Protein AF-A0A942JGB6-F1 (afdb_monomer_lite)

Sequence (156 aa):
QHDHITFKPRNARTYELASICNMESAEIVEFLMSIDNPDERIINSINSAVKWFEDSKIFGIKVETVQAEPTEYIYHSTNIDKIVVEDPSAPPIWTRFYELGTHRPLFSNRDGIKVYSLDKVERERRTGYAWYTYSPKLILDKYNDWLSKVNSSRQQ

pLDDT: mean 96.88, std 4.7, range [54.28, 98.81]

Structure (mmCIF, N/CA/C/O backbone):
data_AF-A0A942JGB6-F1
#
_entry.id   AF-A0A942JGB6-F1
#
loop_
_atom_site.group_PDB
_atom_site.id
_atom_site.type_symbol
_atom_site.label_atom_id
_atom_site.label_alt_id
_atom_site.label_comp_id
_atom_site.label_asym_id
_atom_site.label_entity_id
_atom_site.label_seq_id
_atom_site.pdbx_PDB_ins_code
_atom_site.Cartn_x
_atom_site.Cartn_y
_atom_site.Cartn_z
_atom_site.occupancy
_atom_site.B_iso_or_equiv
_atom_site.auth_seq_id
_atom_site.auth_comp_id
_atom_site.auth_asym_id
_atom_site.auth_atom_id
_atom_site.pdbx_PDB_model_num
ATOM 1 N N . GLN A 1 1 ? -7.751 7.843 -4.577 1.00 95.88 1 GLN A N 1
ATOM 2 C CA . GLN A 1 1 ? -8.614 9.047 -4.449 1.00 95.88 1 GLN A CA 1
ATOM 3 C C . GLN A 1 1 ? -10.058 8.694 -4.769 1.00 95.88 1 GLN A C 1
ATOM 5 O O . GLN A 1 1 ? -10.308 7.649 -5.363 1.00 95.88 1 GLN A O 1
ATOM 10 N N . HIS A 1 2 ? -10.993 9.549 -4.356 1.00 98.25 2 HIS A N 1
ATOM 11 C CA . HIS A 1 2 ? -12.426 9.269 -4.393 1.00 98.25 2 HIS A CA 1
ATOM 12 C C . HIS A 1 2 ? -13.189 10.367 -5.134 1.00 98.25 2 HIS A C 1
ATOM 14 O O . HIS A 1 2 ? -12.755 11.516 -5.191 1.00 98.25 2 HIS A O 1
ATOM 20 N N . ASP A 1 3 ? -14.324 9.997 -5.711 1.00 98.12 3 ASP A N 1
ATOM 21 C CA . ASP A 1 3 ? -15.288 10.940 -6.261 1.00 98.12 3 ASP A CA 1
ATOM 22 C C . ASP A 1 3 ? -15.919 11.773 -5.134 1.00 98.12 3 ASP A C 1
ATOM 24 O O . ASP A 1 3 ? -16.379 11.219 -4.141 1.00 98.12 3 ASP A O 1
ATOM 28 N N . HIS A 1 4 ? -15.950 13.098 -5.278 1.00 96.94 4 HIS A N 1
ATOM 29 C CA . HIS A 1 4 ? -16.378 13.999 -4.200 1.00 96.94 4 HIS A CA 1
ATOM 30 C C . HIS A 1 4 ? -17.887 13.965 -3.895 1.00 96.94 4 HIS A C 1
ATOM 32 O O . HIS A 1 4 ? -18.297 14.501 -2.870 1.00 96.94 4 HIS A O 1
ATOM 38 N N . ILE A 1 5 ? -18.704 13.356 -4.764 1.00 97.62 5 ILE A N 1
ATOM 39 C CA . ILE A 1 5 ? -20.163 13.258 -4.593 1.00 97.62 5 ILE A CA 1
ATOM 40 C C . ILE A 1 5 ? -20.550 11.849 -4.147 1.00 97.62 5 ILE A C 1
ATOM 42 O O . ILE A 1 5 ? -21.296 11.665 -3.192 1.00 97.62 5 ILE A O 1
ATOM 46 N N . THR A 1 6 ? -20.060 10.837 -4.861 1.00 98.06 6 THR A N 1
ATOM 47 C CA . THR A 1 6 ? -20.439 9.431 -4.655 1.00 98.06 6 THR A CA 1
ATOM 48 C C . THR A 1 6 ? -19.523 8.692 -3.689 1.00 98.06 6 THR A C 1
ATOM 50 O O . THR A 1 6 ? -19.828 7.560 -3.319 1.00 98.06 6 THR A O 1
ATOM 53 N N . PHE A 1 7 ? -18.377 9.285 -3.338 1.00 97.00 7 PHE A N 1
ATOM 54 C CA . PHE A 1 7 ? -17.322 8.703 -2.502 1.00 97.00 7 PHE A CA 1
ATOM 55 C C . PHE A 1 7 ? -16.720 7.398 -3.036 1.00 97.00 7 PHE A C 1
ATOM 57 O O . PHE A 1 7 ? -15.933 6.752 -2.351 1.00 97.00 7 PHE A O 1
ATOM 64 N N . LYS A 1 8 ? -17.036 7.005 -4.276 1.00 98.00 8 LYS A N 1
ATOM 65 C CA . LYS A 1 8 ? -16.466 5.808 -4.904 1.00 98.00 8 LYS A CA 1
ATOM 66 C C . LYS A 1 8 ? -14.988 6.024 -5.244 1.00 98.00 8 LYS A C 1
ATOM 68 O O . LYS A 1 8 ? -14.627 7.136 -5.643 1.00 98.00 8 LYS A O 1
ATOM 73 N N . PRO A 1 9 ? -14.136 4.986 -5.161 1.00 98.25 9 PRO A N 1
ATOM 74 C CA . PRO A 1 9 ? -12.760 5.059 -5.647 1.00 98.25 9 PRO A CA 1
ATOM 75 C C . PRO A 1 9 ? -12.694 5.455 -7.130 1.00 98.25 9 PRO A C 1
ATOM 77 O O . PRO A 1 9 ? -13.546 5.056 -7.928 1.00 98.25 9 PRO A O 1
ATOM 80 N N . ARG A 1 10 ? -11.681 6.239 -7.515 1.00 98.00 10 ARG A N 1
ATOM 81 C CA . ARG A 1 10 ? -11.465 6.713 -8.895 1.00 98.00 10 ARG A CA 1
ATOM 82 C C . ARG A 1 10 ? -10.017 6.511 -9.342 1.00 98.00 10 ARG A C 1
ATOM 84 O O . ARG A 1 10 ? -9.132 6.359 -8.506 1.00 98.00 10 ARG A O 1
ATOM 91 N N . ASN A 1 11 ? -9.801 6.541 -10.660 1.00 97.31 11 ASN A N 1
ATOM 92 C CA . ASN A 1 11 ? -8.472 6.622 -11.285 1.00 97.31 11 ASN A CA 1
ATOM 93 C C . ASN A 1 11 ? -7.953 8.066 -11.264 1.00 97.31 11 ASN A C 1
ATOM 95 O O . ASN A 1 11 ? -8.761 9.002 -11.308 1.00 97.31 11 ASN A O 1
ATOM 99 N N . ALA A 1 12 ? -6.637 8.245 -11.120 1.00 96.81 12 ALA A N 1
ATOM 100 C CA . ALA A 1 12 ? -5.966 9.549 -11.125 1.00 96.81 12 ALA A CA 1
ATOM 101 C C . ALA A 1 12 ? -5.178 9.681 -12.427 1.00 96.81 12 ALA A C 1
ATOM 103 O O . ALA A 1 12 ? -5.772 9.834 -13.494 1.00 96.81 12 ALA A O 1
ATOM 104 N N . ARG A 1 13 ? -3.847 9.585 -12.360 1.00 96.25 13 ARG A N 1
ATOM 105 C CA . ARG A 1 13 ? -3.011 9.411 -13.550 1.00 96.25 13 ARG A CA 1
ATOM 106 C C . ARG A 1 13 ? -3.262 8.028 -14.152 1.00 96.25 13 ARG A C 1
ATOM 108 O O . ARG A 1 13 ? -3.818 7.150 -13.497 1.00 96.25 13 ARG A O 1
ATOM 115 N N . THR A 1 14 ? -2.833 7.816 -15.394 1.00 96.06 14 THR A N 1
ATOM 116 C CA . THR A 1 14 ? -3.082 6.565 -16.136 1.00 96.06 14 THR A CA 1
ATOM 117 C C . THR A 1 14 ? -2.631 5.311 -15.382 1.00 96.06 14 THR A C 1
ATOM 119 O O . THR A 1 14 ? -3.304 4.293 -15.445 1.00 96.06 14 THR A O 1
ATOM 122 N N . TYR A 1 15 ? -1.551 5.412 -14.606 1.00 94.06 15 TYR A N 1
ATOM 123 C CA . TYR A 1 15 ? -0.980 4.337 -13.789 1.00 94.06 15 TYR A CA 1
ATOM 124 C C . TYR A 1 15 ? -1.457 4.322 -12.322 1.00 94.06 15 TYR A C 1
ATOM 126 O O . TYR A 1 15 ? -0.942 3.554 -11.513 1.00 94.06 15 TYR A O 1
ATOM 134 N N . GLU A 1 16 ? -2.421 5.170 -11.958 1.00 96.62 16 GLU A N 1
ATOM 135 C CA . GLU A 1 16 ? -3.021 5.257 -10.620 1.00 96.62 16 GLU A CA 1
ATOM 136 C C . GLU A 1 16 ? -4.496 4.881 -10.707 1.00 96.62 16 GLU A C 1
ATOM 138 O O . GLU A 1 16 ? -5.390 5.728 -10.787 1.00 96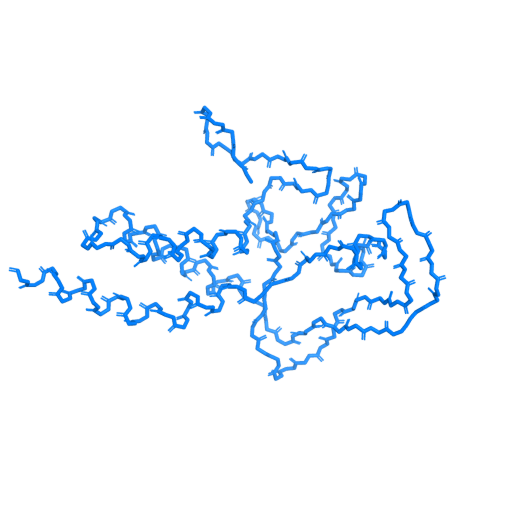.62 16 GLU A O 1
ATOM 143 N N . LEU A 1 17 ? -4.737 3.578 -10.760 1.00 97.50 17 LEU A N 1
ATOM 144 C CA . LEU A 1 17 ? -6.066 3.009 -10.925 1.00 97.50 17 LEU A CA 1
ATOM 145 C C . LEU A 1 17 ? -6.857 3.062 -9.610 1.00 97.50 17 LEU A C 1
ATOM 147 O O . LEU A 1 17 ? -6.286 3.138 -8.528 1.00 97.50 17 LEU A O 1
ATOM 151 N N . ALA A 1 18 ? -8.183 2.996 -9.700 1.00 98.19 18 ALA A N 1
ATOM 152 C CA . ALA A 1 18 ? -9.062 2.877 -8.547 1.00 98.19 18 ALA A CA 1
ATOM 153 C C . ALA A 1 18 ? -8.728 1.594 -7.764 1.00 98.19 18 ALA A C 1
ATOM 155 O O . ALA A 1 18 ? -8.936 0.478 -8.247 1.00 98.19 18 ALA A O 1
ATOM 156 N N . SER A 1 19 ? -8.204 1.769 -6.555 1.00 98.19 19 SER A N 1
ATOM 157 C CA . SER A 1 19 ? -7.630 0.704 -5.732 1.00 98.19 19 SER A CA 1
ATOM 158 C C . SER A 1 19 ? -7.744 1.030 -4.246 1.00 98.19 19 SER A C 1
ATOM 160 O O . SER A 1 19 ? -7.978 2.180 -3.872 1.00 98.19 19 SER A O 1
ATOM 162 N N . ILE A 1 20 ? -7.510 0.031 -3.397 1.00 98.25 20 ILE A N 1
ATOM 163 C CA . ILE A 1 20 ? -7.171 0.264 -1.989 1.00 98.25 20 ILE A CA 1
ATOM 164 C C . ILE A 1 20 ? -5.705 0.706 -1.945 1.00 98.25 20 ILE A C 1
ATOM 166 O O . ILE A 1 20 ? -4.857 0.055 -2.559 1.00 98.25 20 ILE A O 1
ATOM 170 N N . CYS A 1 21 ? -5.404 1.812 -1.263 1.00 97.69 21 CYS A N 1
ATOM 171 C CA . CYS A 1 21 ? -4.073 2.421 -1.283 1.00 97.69 21 CYS A CA 1
ATOM 172 C C . CYS A 1 21 ? -3.426 2.371 0.105 1.00 97.69 21 CYS A C 1
ATOM 174 O O . CYS A 1 21 ? -3.793 3.160 0.973 1.00 97.69 21 CYS A O 1
ATOM 176 N N . ASN A 1 22 ? -2.485 1.457 0.342 1.00 98.06 22 ASN A N 1
ATOM 177 C CA . ASN A 1 22 ? -1.950 1.209 1.688 1.00 98.06 22 ASN A CA 1
ATOM 178 C C . ASN A 1 22 ? -1.145 2.379 2.256 1.00 98.06 22 ASN A C 1
ATOM 180 O O . ASN A 1 22 ? -1.225 2.647 3.451 1.00 98.06 22 ASN A O 1
ATOM 184 N N . MET A 1 23 ? -0.382 3.077 1.413 1.00 97.88 23 MET A N 1
ATOM 185 C CA . MET A 1 23 ? 0.453 4.193 1.858 1.00 97.88 23 MET A CA 1
ATOM 186 C C . MET A 1 23 ? -0.411 5.363 2.340 1.00 97.88 23 MET A C 1
ATOM 188 O O . MET A 1 23 ? -0.277 5.807 3.471 1.00 97.88 23 MET A O 1
ATOM 192 N N . GLU A 1 24 ? -1.361 5.788 1.513 1.00 98.31 24 GLU A N 1
ATOM 193 C CA . GLU A 1 24 ? -2.282 6.886 1.804 1.00 98.31 24 GLU A CA 1
ATOM 194 C C . GLU A 1 24 ? -3.291 6.508 2.900 1.00 98.31 24 GLU A C 1
ATOM 196 O O . GLU A 1 24 ? -3.680 7.348 3.706 1.00 98.31 24 GLU A O 1
ATOM 201 N N . SER A 1 25 ? -3.705 5.235 2.972 1.00 98.56 25 SER A N 1
ATOM 202 C CA . SER A 1 25 ? -4.574 4.766 4.060 1.00 98.56 25 SER A CA 1
ATOM 203 C C . SER A 1 25 ? -3.862 4.833 5.407 1.00 98.56 25 SER A C 1
ATOM 205 O O . SER A 1 25 ? -4.502 5.175 6.394 1.00 98.56 25 SER A O 1
ATOM 207 N N . ALA A 1 26 ? -2.558 4.538 5.466 1.00 98.62 26 ALA A N 1
ATOM 208 C CA . ALA A 1 26 ? -1.797 4.652 6.708 1.00 98.62 26 ALA A CA 1
ATOM 209 C C . ALA A 1 26 ? -1.798 6.100 7.229 1.00 98.62 26 ALA A C 1
ATOM 211 O O . ALA A 1 26 ? -2.075 6.312 8.404 1.00 98.62 26 ALA A O 1
ATOM 212 N N . GLU A 1 27 ? -1.602 7.090 6.353 1.00 98.44 27 GLU A N 1
ATOM 213 C CA . GLU A 1 27 ? -1.665 8.516 6.718 1.00 98.44 27 GLU A CA 1
ATOM 214 C C . GLU A 1 27 ? -3.056 8.927 7.234 1.00 98.44 27 GLU A C 1
ATOM 216 O O . GLU A 1 27 ? -3.171 9.631 8.238 1.00 98.44 27 GLU A O 1
ATOM 221 N N . ILE A 1 28 ? -4.132 8.447 6.597 1.00 98.62 28 ILE A N 1
ATOM 222 C CA . ILE A 1 28 ? -5.507 8.704 7.061 1.00 98.62 28 ILE A CA 1
ATOM 223 C C . ILE A 1 28 ? -5.742 8.076 8.438 1.00 98.62 28 ILE A C 1
ATOM 225 O O . ILE A 1 28 ? -6.330 8.712 9.310 1.00 98.62 28 ILE A O 1
ATOM 229 N N . VAL A 1 29 ? -5.299 6.836 8.650 1.00 98.75 29 VAL A N 1
ATOM 230 C CA . VAL A 1 29 ? -5.474 6.151 9.937 1.00 98.75 29 VAL A CA 1
ATOM 231 C C . VAL A 1 29 ? -4.671 6.842 11.032 1.00 98.75 29 VAL A C 1
ATOM 233 O O . VAL A 1 29 ? -5.194 7.020 12.127 1.00 98.75 29 VAL A O 1
ATOM 236 N N . GLU A 1 30 ? -3.451 7.292 10.740 1.00 98.56 30 GLU A N 1
ATOM 237 C CA . GLU A 1 30 ? -2.651 8.077 11.683 1.00 98.56 30 GLU A CA 1
ATOM 238 C C . GLU A 1 30 ? -3.376 9.356 12.115 1.00 98.56 30 GLU A C 1
ATOM 240 O O . GLU A 1 30 ? -3.447 9.646 13.309 1.00 98.56 30 GLU A O 1
ATOM 245 N N . PHE A 1 31 ? -3.981 10.076 11.166 1.00 98.62 31 PHE A N 1
ATOM 246 C CA . PHE A 1 31 ? -4.817 11.236 11.470 1.00 98.62 31 PHE A CA 1
ATOM 247 C C . PHE A 1 31 ? -6.033 10.869 12.335 1.00 98.62 31 PHE A C 1
ATOM 249 O O . PHE A 1 31 ? -6.327 11.545 13.317 1.00 98.62 31 PHE A O 1
ATOM 256 N N . LEU A 1 32 ? -6.738 9.779 12.022 1.00 98.62 32 LEU A N 1
ATOM 257 C CA . LEU A 1 32 ? -7.875 9.342 12.837 1.00 98.62 32 LEU A CA 1
ATOM 258 C C . LEU A 1 32 ? -7.445 8.953 14.261 1.00 98.62 32 LEU A C 1
ATOM 260 O O . LEU A 1 32 ? -8.166 9.234 15.218 1.00 98.62 32 LEU A O 1
ATOM 264 N N . MET A 1 33 ? -6.266 8.345 14.416 1.00 98.44 33 MET A N 1
ATOM 265 C CA . MET A 1 33 ? -5.701 7.982 15.717 1.00 98.44 33 MET A CA 1
ATOM 266 C C . MET A 1 33 ? -5.299 9.199 16.564 1.00 98.44 33 MET A C 1
ATOM 268 O O . MET A 1 33 ? -5.167 9.053 17.779 1.00 98.44 33 MET A O 1
ATOM 272 N N . SER A 1 34 ? -5.118 10.383 15.965 1.00 97.69 34 SER A N 1
ATOM 273 C CA . SER A 1 34 ? -4.798 11.616 16.699 1.00 97.69 34 SER A CA 1
ATOM 274 C C . SER A 1 34 ? -6.024 12.353 17.245 1.00 97.69 34 SER A C 1
ATOM 276 O O . SER A 1 34 ? -5.866 13.397 17.869 1.00 97.69 34 SER A O 1
ATOM 278 N N . ILE A 1 35 ? -7.239 11.871 16.973 1.00 97.50 35 ILE A N 1
ATOM 279 C CA . ILE A 1 35 ? -8.472 12.480 17.479 1.00 97.50 35 ILE A CA 1
ATOM 280 C C . ILE A 1 35 ? -8.653 12.089 18.948 1.00 97.50 35 ILE A C 1
ATOM 282 O O . ILE A 1 35 ? -8.724 10.903 19.271 1.00 97.50 35 ILE A O 1
ATOM 286 N N . ASP A 1 36 ? -8.770 13.084 19.827 1.00 94.12 36 ASP A N 1
ATOM 287 C CA . ASP A 1 36 ? -9.067 12.864 21.243 1.00 94.12 36 ASP A CA 1
ATOM 288 C C . ASP A 1 36 ? -10.499 12.347 21.432 1.00 94.12 36 ASP A C 1
ATOM 290 O O . ASP A 1 36 ? -11.444 12.857 20.830 1.00 94.12 36 ASP A O 1
ATOM 294 N N . ASN A 1 37 ? -10.663 11.350 22.307 1.00 93.50 37 ASN A N 1
ATOM 295 C CA . ASN A 1 37 ? -11.950 10.722 22.633 1.00 93.50 37 ASN A CA 1
ATOM 296 C C . ASN A 1 37 ? -12.784 10.347 21.386 1.00 93.50 37 ASN A C 1
ATOM 298 O O . ASN A 1 37 ? -13.924 10.801 21.242 1.00 93.50 37 ASN A O 1
ATOM 302 N N . PRO A 1 38 ? -12.240 9.519 20.471 1.00 97.00 38 PRO A N 1
ATOM 303 C CA . PRO A 1 38 ? -12.911 9.199 19.220 1.00 97.00 38 PRO A CA 1
ATOM 304 C C . PRO A 1 38 ? -14.220 8.435 19.463 1.00 97.00 38 PRO A C 1
ATOM 306 O O . PRO A 1 38 ? -14.330 7.568 20.345 1.00 97.00 38 PRO A O 1
ATOM 309 N N . ASP A 1 39 ? -15.223 8.734 18.636 1.00 96.81 39 ASP A N 1
ATOM 310 C CA . ASP A 1 39 ? -16.495 8.019 18.657 1.00 96.81 39 ASP A CA 1
ATOM 311 C C . ASP A 1 39 ? -16.345 6.572 18.143 1.00 96.81 39 ASP A C 1
ATOM 313 O O . ASP A 1 39 ? -1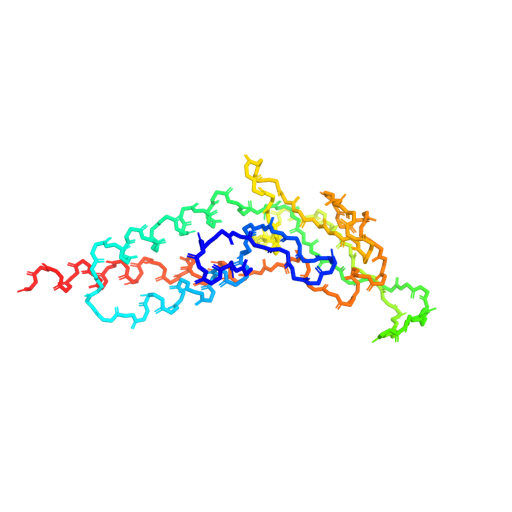5.308 6.160 17.616 1.00 96.81 39 ASP A O 1
ATOM 317 N N . GLU A 1 40 ? -17.391 5.760 18.306 1.00 97.19 40 GLU A N 1
ATOM 318 C CA . GLU A 1 40 ? -17.358 4.354 17.878 1.00 97.19 40 GLU A CA 1
ATOM 319 C C . GLU A 1 40 ? -17.143 4.177 16.372 1.00 97.19 40 GLU A C 1
ATOM 321 O O . GLU A 1 40 ? -16.561 3.180 15.950 1.00 97.19 40 GLU A O 1
ATOM 326 N N . ARG A 1 41 ? -17.565 5.139 15.543 1.00 98.19 41 ARG A N 1
ATOM 327 C CA . ARG A 1 41 ? -17.403 5.055 14.086 1.00 98.19 41 ARG A CA 1
ATOM 328 C C . ARG A 1 41 ? -15.937 5.221 13.704 1.00 98.19 41 ARG A C 1
ATOM 330 O O . ARG A 1 41 ? -15.442 4.469 12.864 1.00 98.19 41 ARG A O 1
ATOM 337 N N . ILE A 1 42 ? -15.239 6.164 14.338 1.00 98.44 42 ILE A N 1
ATOM 338 C CA . ILE A 1 42 ? -13.801 6.381 14.142 1.00 98.44 42 ILE A CA 1
ATOM 339 C C . ILE A 1 42 ? -13.018 5.162 14.634 1.00 98.44 42 ILE A C 1
ATOM 341 O O . ILE A 1 42 ? -12.187 4.640 13.893 1.00 98.44 42 ILE A O 1
ATOM 345 N N . ILE A 1 43 ? -13.336 4.647 15.826 1.00 98.38 43 ILE A N 1
ATOM 346 C CA . ILE A 1 43 ? -12.680 3.446 16.366 1.00 98.38 43 ILE A CA 1
ATOM 347 C C . ILE A 1 43 ? -12.863 2.252 15.428 1.00 98.38 43 ILE A C 1
ATOM 349 O O . ILE A 1 43 ? -11.890 1.595 15.069 1.00 98.38 43 ILE A O 1
ATOM 353 N N . ASN A 1 44 ? -14.091 1.996 14.974 1.00 98.56 44 ASN A N 1
ATOM 354 C CA . ASN A 1 44 ? -14.368 0.893 14.057 1.00 98.56 44 ASN A CA 1
ATOM 355 C C . ASN A 1 44 ? -13.635 1.056 12.718 1.00 98.56 44 ASN A C 1
ATOM 357 O O . ASN A 1 44 ? -13.174 0.063 12.149 1.00 98.56 44 ASN A O 1
ATOM 361 N N . SER A 1 45 ? -13.485 2.292 12.232 1.00 98.62 45 SER A N 1
ATOM 362 C CA . SER A 1 45 ? -12.729 2.593 11.010 1.00 98.62 45 SER A CA 1
ATOM 363 C C . SER A 1 45 ? -11.239 2.278 11.177 1.00 98.62 45 SER A C 1
ATOM 365 O O . SER A 1 45 ? -10.662 1.600 10.328 1.00 98.62 45 SER A O 1
ATOM 367 N N . ILE A 1 46 ? -10.634 2.697 12.295 1.00 98.75 46 ILE A N 1
ATOM 368 C CA . ILE A 1 46 ? -9.228 2.413 12.624 1.00 98.75 46 ILE A CA 1
ATOM 369 C C . ILE A 1 46 ? -9.009 0.905 12.776 1.00 98.75 46 ILE A C 1
ATOM 371 O O . ILE A 1 46 ? -8.123 0.351 12.130 1.00 98.75 46 ILE A O 1
ATOM 375 N N . ASN A 1 47 ? -9.855 0.220 13.549 1.00 98.69 47 ASN A N 1
ATOM 376 C CA . ASN A 1 47 ? -9.746 -1.225 13.773 1.00 98.69 47 ASN A CA 1
ATOM 377 C C . ASN A 1 47 ? -9.857 -2.016 12.460 1.00 98.69 47 ASN A C 1
ATOM 379 O O . ASN A 1 47 ? -9.106 -2.965 12.234 1.00 98.69 47 ASN A O 1
ATOM 383 N N . SER A 1 48 ? -10.767 -1.610 11.569 1.00 98.69 48 SER A N 1
ATOM 384 C CA . SER A 1 48 ? -10.932 -2.244 10.256 1.00 98.69 48 SER A CA 1
ATOM 385 C C . SER A 1 48 ? -9.713 -2.024 9.359 1.00 98.69 48 SER A C 1
ATOM 387 O O . SER A 1 48 ? -9.282 -2.949 8.672 1.00 98.69 48 SER A O 1
ATOM 389 N N . ALA A 1 49 ? -9.125 -0.825 9.386 1.00 98.69 49 ALA A N 1
ATOM 390 C CA . ALA A 1 49 ? -7.917 -0.527 8.625 1.00 98.69 49 ALA A CA 1
ATOM 391 C C . ALA A 1 49 ? -6.690 -1.280 9.163 1.00 98.69 49 ALA A C 1
ATOM 393 O O . ALA A 1 49 ? -5.920 -1.828 8.380 1.00 98.69 49 ALA A O 1
ATOM 394 N N . VAL A 1 50 ? -6.544 -1.385 10.486 1.00 98.81 50 VAL A N 1
ATOM 395 C CA . VAL A 1 50 ? -5.496 -2.193 11.130 1.00 98.81 50 VAL A CA 1
ATOM 396 C C . VAL A 1 50 ? -5.637 -3.660 10.752 1.00 98.81 50 VAL A C 1
ATOM 398 O O . VAL A 1 50 ? -4.660 -4.274 10.328 1.00 98.81 50 VAL A O 1
ATOM 401 N N . LYS A 1 51 ? -6.859 -4.205 10.801 1.00 98.75 51 LYS A N 1
ATOM 402 C CA . LYS A 1 51 ? -7.125 -5.559 10.311 1.00 98.75 51 LYS A CA 1
ATOM 403 C C . LYS A 1 51 ? -6.713 -5.717 8.845 1.00 98.75 51 LYS A C 1
ATOM 405 O O . LYS A 1 51 ? -6.059 -6.695 8.503 1.00 98.75 51 LYS A O 1
ATOM 410 N N . TRP A 1 52 ? -7.057 -4.759 7.988 1.00 98.69 52 TRP A N 1
ATOM 411 C CA . TRP A 1 52 ? -6.646 -4.790 6.586 1.00 98.69 52 TRP A CA 1
ATOM 412 C C . TRP A 1 52 ? -5.119 -4.757 6.419 1.00 98.69 52 TRP A C 1
ATOM 414 O O . TRP A 1 52 ? -4.580 -5.507 5.607 1.00 98.69 52 TRP A O 1
ATOM 424 N N . PHE A 1 53 ? -4.398 -3.929 7.177 1.00 98.75 53 PHE A N 1
ATOM 425 C CA . PHE A 1 53 ? -2.935 -3.888 7.127 1.00 98.75 53 PHE A CA 1
ATOM 426 C C . PHE A 1 53 ? -2.307 -5.211 7.574 1.00 98.75 53 PHE A C 1
ATOM 428 O O . PHE A 1 53 ? -1.348 -5.659 6.946 1.00 98.75 5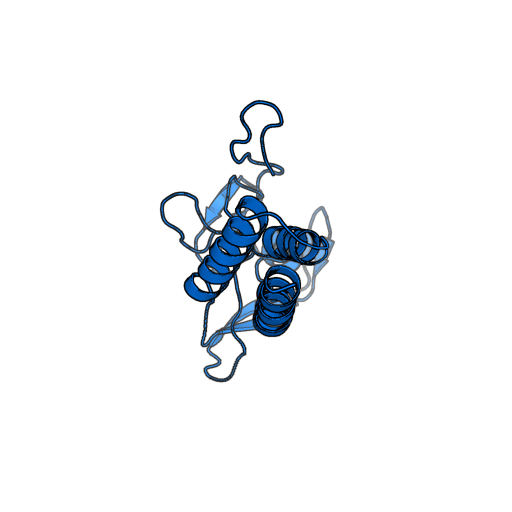3 PHE A O 1
ATOM 435 N N . GLU A 1 54 ? -2.871 -5.865 8.589 1.00 98.56 54 GLU A N 1
ATOM 436 C CA . GLU A 1 54 ? -2.461 -7.208 9.007 1.00 98.56 54 GLU A CA 1
ATOM 437 C C . GLU A 1 54 ? -2.738 -8.267 7.931 1.00 98.56 54 GLU A C 1
ATOM 439 O O . GLU A 1 54 ? -1.866 -9.082 7.640 1.00 98.56 54 GLU A O 1
ATOM 444 N N . ASP A 1 55 ? -3.917 -8.237 7.307 1.00 98.25 55 ASP A N 1
ATOM 445 C CA . ASP A 1 55 ? -4.332 -9.225 6.304 1.00 98.25 55 ASP A CA 1
ATOM 446 C C . ASP A 1 55 ? -3.589 -9.055 4.962 1.00 98.25 55 ASP A C 1
ATOM 448 O O . ASP A 1 55 ? -3.382 -10.023 4.232 1.00 98.25 55 ASP A O 1
ATOM 452 N N . SER A 1 56 ? -3.203 -7.824 4.612 1.00 98.19 56 SER A N 1
ATOM 453 C CA . SER A 1 56 ? -2.625 -7.493 3.300 1.00 98.19 56 SER A CA 1
ATOM 454 C C . SER A 1 56 ? -1.098 -7.516 3.256 1.00 98.19 56 SER A C 1
ATOM 456 O O . SER A 1 56 ? -0.533 -7.413 2.166 1.00 98.19 56 SER A O 1
ATOM 458 N N . LYS A 1 57 ? -0.411 -7.644 4.396 1.00 98.06 57 LYS A N 1
ATOM 459 C CA . LYS A 1 57 ? 1.057 -7.616 4.445 1.00 98.06 57 LYS A CA 1
ATOM 460 C C . LYS A 1 57 ? 1.690 -8.785 3.693 1.00 98.06 57 LYS A C 1
ATOM 462 O O . LYS A 1 57 ? 1.179 -9.901 3.684 1.00 98.06 57 LYS A O 1
ATOM 467 N N . ILE A 1 58 ? 2.843 -8.523 3.093 1.00 98.44 58 ILE A N 1
ATOM 468 C CA . ILE A 1 58 ? 3.621 -9.487 2.321 1.00 98.44 58 ILE A CA 1
ATOM 469 C C . ILE A 1 58 ? 4.905 -9.784 3.092 1.00 98.44 58 ILE A C 1
ATOM 471 O O . ILE A 1 58 ? 5.604 -8.868 3.523 1.00 98.44 58 ILE A O 1
ATOM 475 N N . PHE A 1 59 ? 5.213 -11.066 3.256 1.00 98.38 59 PHE A N 1
ATOM 476 C CA . PHE A 1 59 ? 6.423 -11.544 3.921 1.00 98.38 59 PHE A CA 1
ATOM 477 C C . PHE A 1 59 ? 7.401 -12.159 2.928 1.00 98.38 59 PHE A C 1
ATOM 479 O O . PHE A 1 59 ? 7.023 -12.532 1.818 1.00 98.38 59 PHE A O 1
ATOM 486 N N . GLY A 1 60 ? 8.647 -12.326 3.369 1.00 98.38 60 GLY A N 1
ATOM 487 C CA . GLY A 1 60 ? 9.637 -13.127 2.656 1.00 98.38 60 GLY A CA 1
ATOM 488 C C . GLY A 1 60 ? 10.199 -12.471 1.401 1.00 98.38 60 GLY A C 1
ATOM 489 O O . GLY A 1 60 ? 10.883 -13.141 0.633 1.00 98.38 60 GLY A O 1
ATOM 490 N N . ILE A 1 61 ? 9.918 -11.185 1.179 1.00 98.56 61 ILE A N 1
ATOM 491 C CA . ILE A 1 61 ? 10.444 -10.423 0.052 1.00 98.56 61 ILE A CA 1
ATOM 492 C C . ILE A 1 61 ? 10.918 -9.043 0.495 1.00 98.56 61 ILE A C 1
ATOM 494 O O . ILE A 1 61 ? 10.410 -8.470 1.459 1.00 98.56 61 ILE A O 1
ATOM 498 N N . LYS A 1 62 ? 11.819 -8.461 -0.290 1.00 97.88 62 LYS A N 1
ATOM 499 C CA . LYS A 1 62 ? 12.159 -7.035 -0.235 1.00 97.88 62 LYS A CA 1
ATOM 500 C C . LYS A 1 62 ? 12.382 -6.487 -1.640 1.00 97.88 62 LYS A C 1
ATOM 502 O O . LYS A 1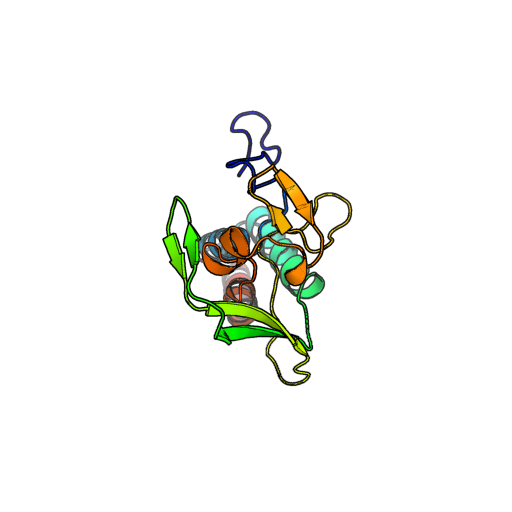 62 ? 12.597 -7.239 -2.589 1.00 97.88 62 LYS A O 1
ATOM 507 N N . VAL A 1 63 ? 12.332 -5.164 -1.766 1.00 98.31 63 VAL A N 1
ATOM 508 C CA . VAL A 1 63 ? 12.686 -4.471 -3.010 1.00 98.31 63 VAL A CA 1
ATOM 509 C C . VAL A 1 63 ? 14.133 -4.010 -2.919 1.00 98.31 63 VAL A C 1
ATOM 511 O O . VAL A 1 63 ? 14.466 -3.199 -2.056 1.00 98.31 63 VAL A O 1
ATOM 514 N N . GLU A 1 64 ? 14.976 -4.495 -3.821 1.00 97.94 64 GLU A N 1
ATOM 515 C CA . GLU A 1 64 ? 16.365 -4.061 -3.949 1.00 97.94 64 GLU A CA 1
ATOM 516 C C . GLU A 1 64 ? 16.544 -3.129 -5.141 1.00 97.94 64 GLU A C 1
ATOM 518 O O . GLU A 1 64 ? 15.829 -3.208 -6.139 1.00 97.94 64 GLU A O 1
ATOM 523 N N . THR A 1 65 ? 17.520 -2.233 -5.020 1.00 98.06 65 THR A N 1
ATOM 524 C CA . THR A 1 65 ? 17.981 -1.394 -6.123 1.00 98.06 65 THR A CA 1
ATOM 525 C C . THR A 1 65 ? 19.273 -1.977 -6.671 1.00 98.06 65 THR A C 1
ATOM 527 O O . THR A 1 65 ? 20.243 -2.126 -5.932 1.00 98.06 65 THR A O 1
ATOM 530 N N . VAL A 1 66 ? 19.287 -2.288 -7.963 1.00 98.25 66 VAL A N 1
ATOM 531 C CA . VAL A 1 66 ? 20.430 -2.889 -8.662 1.00 98.25 66 VAL A CA 1
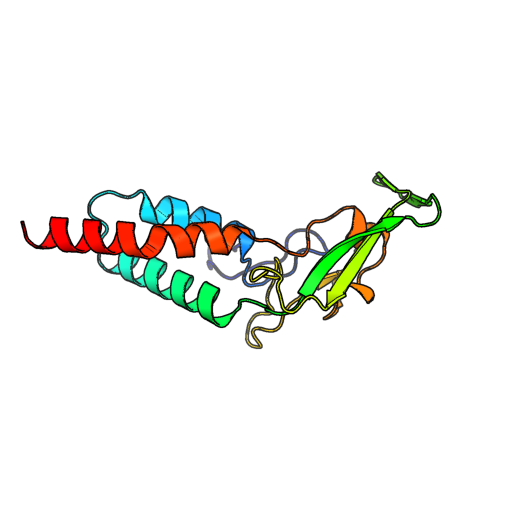ATOM 532 C C . VAL A 1 66 ? 20.941 -1.950 -9.746 1.00 98.25 66 VAL A C 1
ATOM 534 O O . VAL A 1 66 ? 20.186 -1.123 -10.252 1.00 98.25 66 VAL A O 1
ATOM 537 N N . GLN A 1 67 ? 22.219 -2.060 -10.110 1.00 98.44 67 GLN A N 1
ATOM 538 C CA . GLN A 1 67 ? 22.764 -1.335 -11.263 1.00 98.44 67 GLN A CA 1
ATOM 539 C C . GLN A 1 67 ? 22.156 -1.877 -12.560 1.00 98.44 67 GLN A C 1
ATOM 541 O O . GLN A 1 67 ? 21.922 -3.079 -12.686 1.00 98.44 67 GLN A O 1
ATOM 546 N N . ALA A 1 68 ? 21.912 -0.994 -13.523 1.00 97.88 68 ALA A N 1
ATOM 547 C CA . ALA A 1 68 ? 21.423 -1.354 -14.848 1.00 97.88 68 ALA A CA 1
ATOM 548 C C . ALA A 1 68 ? 21.862 -0.307 -15.879 1.00 97.88 68 ALA A C 1
ATOM 550 O O . ALA A 1 68 ? 22.237 0.808 -15.517 1.00 97.88 68 ALA A O 1
ATOM 551 N N . GLU A 1 69 ? 21.786 -0.651 -17.166 1.00 97.75 69 GLU A N 1
ATOM 552 C CA . GLU A 1 69 ? 22.234 0.228 -18.254 1.00 97.75 69 GLU A CA 1
ATOM 553 C C . GLU A 1 69 ? 21.670 1.649 -18.112 1.00 97.75 69 GLU A C 1
ATOM 555 O O . GLU A 1 69 ? 20.458 1.795 -17.903 1.00 97.75 69 GLU A O 1
ATOM 560 N N . PRO A 1 70 ? 22.497 2.705 -18.205 1.00 98.25 70 PRO A N 1
ATOM 561 C CA . PRO A 1 70 ? 22.007 4.074 -18.194 1.00 98.25 70 PRO A CA 1
ATOM 562 C C . PRO A 1 70 ? 20.933 4.271 -19.267 1.00 98.25 70 PRO A C 1
ATOM 564 O O . PRO A 1 70 ? 21.103 3.901 -20.426 1.00 98.25 70 PRO A O 1
ATOM 567 N N . THR A 1 71 ? 19.786 4.811 -18.878 1.00 97.88 71 THR A N 1
ATOM 568 C CA . THR A 1 71 ? 18.660 5.048 -19.782 1.00 97.88 71 THR A CA 1
ATOM 569 C C . THR A 1 71 ? 18.028 6.391 -19.461 1.00 97.88 71 THR A C 1
ATOM 571 O O . THR A 1 71 ? 17.815 6.728 -18.294 1.00 97.88 71 THR A O 1
ATOM 574 N N . GLU A 1 72 ? 17.731 7.153 -20.506 1.00 97.75 72 GLU A N 1
ATOM 575 C CA . GLU A 1 72 ? 17.039 8.435 -20.434 1.00 97.75 72 GLU A CA 1
ATOM 576 C C . GLU A 1 72 ? 15.569 8.242 -20.822 1.00 97.75 72 GLU A C 1
ATOM 578 O O . GLU A 1 72 ? 15.255 7.689 -21.877 1.00 97.75 72 GLU A O 1
ATOM 583 N N . TYR A 1 73 ? 14.661 8.671 -19.947 1.00 95.88 73 TYR A N 1
ATOM 584 C CA . TYR A 1 73 ? 13.223 8.694 -20.188 1.00 95.88 73 TYR A CA 1
ATOM 585 C C . TYR A 1 73 ? 12.711 10.134 -20.175 1.00 95.88 73 TYR A C 1
ATOM 587 O O . TYR A 1 73 ? 13.343 11.035 -19.634 1.00 95.88 73 TYR A O 1
ATOM 595 N N . ILE A 1 74 ? 11.499 10.336 -20.702 1.00 92.94 74 ILE A N 1
ATOM 596 C CA . ILE A 1 74 ? 10.867 11.662 -20.840 1.00 92.94 74 ILE A CA 1
ATOM 597 C C . ILE A 1 74 ? 10.848 12.460 -19.521 1.00 92.94 74 ILE A C 1
ATOM 599 O O . ILE A 1 74 ? 10.925 13.684 -19.550 1.00 92.94 74 ILE A O 1
ATOM 603 N N . TYR A 1 75 ? 10.721 11.786 -18.372 1.00 91.25 75 TYR A N 1
ATOM 604 C CA . TYR A 1 75 ? 10.545 12.439 -17.068 1.00 91.25 75 TYR A CA 1
ATOM 605 C C . TYR A 1 75 ? 11.693 12.209 -16.078 1.00 91.25 75 TYR A C 1
ATOM 607 O O . TYR A 1 75 ? 11.690 12.835 -15.018 1.00 91.25 75 TYR A O 1
ATOM 615 N N . HIS A 1 76 ? 12.643 11.319 -16.382 1.00 95.19 76 HIS A N 1
ATOM 616 C CA . HIS A 1 76 ? 13.824 11.060 -15.552 1.00 95.19 76 HIS A CA 1
ATOM 617 C C . HIS A 1 76 ? 14.851 10.204 -16.299 1.00 95.19 76 HIS A C 1
ATOM 619 O O . HIS A 1 76 ? 14.510 9.450 -17.205 1.00 95.19 76 HIS A O 1
ATOM 625 N N . SER A 1 77 ? 16.098 10.244 -15.841 1.00 97.00 77 SER A N 1
ATOM 626 C CA . SER A 1 77 ? 17.144 9.307 -16.261 1.00 97.00 77 SER A CA 1
ATOM 627 C C . SER A 1 77 ? 17.483 8.364 -15.114 1.00 97.00 77 SER A C 1
ATOM 629 O O . SER A 1 77 ? 17.331 8.710 -13.940 1.00 97.00 77 SER A O 1
ATOM 631 N N . THR A 1 78 ? 17.926 7.152 -15.432 1.00 97.56 78 THR A N 1
ATOM 632 C CA . THR A 1 78 ? 18.283 6.159 -14.418 1.00 97.56 78 THR A CA 1
ATOM 633 C C . THR A 1 78 ? 19.401 5.237 -14.891 1.00 97.56 78 THR A C 1
ATOM 635 O O . THR A 1 78 ? 19.432 4.813 -16.041 1.00 97.56 78 THR A O 1
ATOM 638 N N . ASN A 1 79 ? 20.313 4.904 -13.984 1.00 98.06 79 ASN A N 1
ATOM 639 C CA . ASN A 1 79 ? 21.330 3.857 -14.121 1.00 98.06 79 ASN A CA 1
ATOM 640 C C . ASN A 1 79 ? 21.068 2.691 -13.151 1.00 98.06 79 ASN A C 1
ATOM 642 O O . ASN A 1 79 ? 21.958 1.905 -12.839 1.00 98.06 79 ASN A O 1
ATOM 646 N N . ILE A 1 80 ? 19.842 2.605 -12.633 1.00 98.31 80 ILE A N 1
ATOM 647 C CA . ILE A 1 80 ? 19.428 1.559 -11.706 1.00 98.31 80 ILE A CA 1
ATOM 648 C C . ILE A 1 80 ? 18.180 0.852 -12.217 1.00 98.31 80 ILE A C 1
ATOM 650 O O . ILE A 1 80 ? 17.515 1.296 -13.159 1.00 98.31 80 ILE A O 1
ATOM 654 N N . ASP A 1 81 ? 17.845 -0.242 -11.561 1.00 98.06 81 ASP A N 1
ATOM 655 C CA . ASP A 1 81 ? 16.531 -0.850 -11.600 1.00 98.06 81 ASP A CA 1
ATOM 656 C C . ASP A 1 81 ? 16.087 -1.224 -10.183 1.00 98.06 81 ASP A C 1
ATOM 658 O O . ASP A 1 81 ? 16.904 -1.267 -9.262 1.00 98.06 81 ASP A O 1
ATOM 662 N N . LYS A 1 82 ? 14.792 -1.482 -9.997 1.00 98.31 82 LYS A N 1
ATOM 663 C CA . LYS A 1 82 ? 14.256 -2.031 -8.750 1.00 98.31 82 LYS A CA 1
ATOM 664 C C . LYS A 1 82 ? 13.726 -3.430 -8.999 1.00 98.31 82 LYS A C 1
ATOM 666 O O . LYS A 1 82 ? 12.917 -3.617 -9.900 1.00 98.31 82 LYS A O 1
ATOM 671 N N . ILE A 1 83 ? 14.136 -4.392 -8.188 1.00 98.19 83 ILE A N 1
ATOM 672 C CA . ILE A 1 83 ? 13.706 -5.787 -8.304 1.00 98.19 83 ILE A CA 1
ATOM 673 C C . ILE A 1 83 ? 13.145 -6.281 -6.978 1.00 98.19 83 ILE A C 1
ATOM 675 O O . ILE A 1 83 ? 13.509 -5.780 -5.917 1.00 98.19 83 ILE A O 1
ATOM 679 N N . VAL A 1 84 ? 12.250 -7.261 -7.045 1.00 98.44 84 VAL A N 1
ATOM 680 C CA . VAL A 1 84 ? 11.828 -8.017 -5.865 1.00 98.44 84 VAL A CA 1
ATOM 681 C C . VAL A 1 84 ? 12.788 -9.186 -5.701 1.00 98.44 84 VAL A C 1
ATOM 683 O O . VAL A 1 84 ? 13.027 -9.914 -6.663 1.00 98.44 84 VAL A O 1
ATOM 686 N N . VAL A 1 85 ? 13.317 -9.361 -4.496 1.00 98.25 85 VAL A N 1
ATOM 687 C CA . VAL A 1 85 ? 14.141 -10.516 -4.124 1.00 98.25 85 VAL A CA 1
ATOM 688 C C . VAL A 1 85 ? 13.514 -11.234 -2.939 1.00 98.25 85 VAL A C 1
ATOM 690 O O . VAL A 1 85 ? 12.851 -10.606 -2.109 1.00 98.25 85 VAL A O 1
ATOM 693 N N . GLU A 1 86 ? 13.732 -12.543 -2.865 1.00 98.38 86 GLU A N 1
ATOM 694 C CA . GLU A 1 86 ? 13.355 -13.340 -1.701 1.00 98.38 86 GLU A CA 1
ATOM 695 C C . GLU A 1 86 ? 14.286 -13.021 -0.528 1.00 98.38 86 GLU A C 1
ATOM 697 O O . GLU A 1 86 ? 15.509 -13.011 -0.658 1.00 98.38 86 GLU A O 1
ATOM 702 N N . ASP A 1 87 ? 13.693 -12.752 0.627 1.00 98.25 87 ASP A N 1
ATOM 703 C CA . ASP A 1 87 ? 14.394 -12.539 1.885 1.00 98.25 87 ASP A CA 1
ATOM 704 C C . ASP A 1 87 ? 13.457 -12.950 3.032 1.00 98.25 87 ASP A C 1
ATOM 706 O O . ASP A 1 87 ? 12.627 -12.150 3.474 1.00 98.25 87 ASP A O 1
ATOM 710 N N . PRO A 1 88 ? 13.554 -14.201 3.523 1.00 97.31 88 PRO A N 1
ATOM 711 C CA . PRO A 1 88 ? 12.722 -14.700 4.619 1.00 97.31 88 PRO A CA 1
ATOM 712 C C . PRO A 1 88 ? 12.842 -13.897 5.920 1.00 97.31 88 PRO A C 1
ATOM 714 O O . PRO A 1 88 ? 11.973 -14.010 6.782 1.00 97.31 88 PRO A O 1
ATOM 717 N N . SER A 1 89 ? 13.911 -13.107 6.074 1.00 97.69 89 SER A N 1
ATOM 718 C CA . SER A 1 89 ? 14.159 -12.270 7.251 1.00 97.69 89 SER A CA 1
ATOM 719 C C . SER A 1 89 ? 13.685 -10.825 7.087 1.00 97.69 89 SER A C 1
ATOM 721 O O . SER A 1 89 ? 13.715 -10.060 8.054 1.00 97.69 89 SER A O 1
ATOM 723 N N . ALA A 1 90 ? 13.240 -10.439 5.887 1.00 97.69 90 ALA A N 1
ATOM 724 C CA . ALA A 1 90 ? 12.782 -9.087 5.626 1.00 97.69 90 ALA A CA 1
ATOM 725 C C . ALA A 1 90 ? 11.534 -8.743 6.460 1.00 97.69 90 ALA A C 1
ATOM 727 O O . ALA A 1 90 ? 10.650 -9.588 6.656 1.00 97.69 90 ALA A O 1
ATOM 728 N N . PRO A 1 91 ? 11.426 -7.488 6.936 1.00 97.25 91 PRO A N 1
ATOM 729 C CA . PRO A 1 91 ? 10.203 -7.017 7.567 1.00 97.25 91 PRO A CA 1
ATOM 730 C C . PRO A 1 91 ? 9.026 -7.085 6.579 1.00 97.25 91 PRO A C 1
ATOM 732 O O . PRO A 1 91 ? 9.237 -6.999 5.366 1.00 97.25 91 PRO A O 1
ATOM 735 N N . PRO A 1 92 ? 7.779 -7.190 7.076 1.00 98.06 92 PRO A N 1
ATOM 736 C CA . PRO A 1 92 ? 6.608 -7.181 6.212 1.00 98.06 92 PRO A CA 1
ATOM 737 C C . PRO A 1 92 ? 6.561 -5.907 5.366 1.00 98.06 92 PRO A C 1
ATOM 739 O O . PRO A 1 92 ? 6.826 -4.810 5.862 1.00 98.06 92 PRO A O 1
ATOM 742 N N . ILE A 1 93 ? 6.193 -6.064 4.098 1.00 98.69 93 ILE A N 1
ATOM 743 C CA . ILE A 1 93 ? 6.059 -4.989 3.115 1.00 98.69 93 ILE A CA 1
ATOM 744 C C . ILE A 1 93 ? 4.662 -5.033 2.492 1.00 98.69 93 ILE A C 1
ATOM 746 O O . ILE A 1 93 ? 4.009 -6.072 2.473 1.00 98.69 93 ILE A O 1
ATOM 750 N N . TRP A 1 94 ? 4.191 -3.917 1.948 1.00 98.75 94 TRP A N 1
ATOM 751 C CA . TRP A 1 94 ? 2.906 -3.832 1.255 1.00 98.75 94 TRP A CA 1
ATOM 752 C C . TRP A 1 94 ? 3.116 -3.282 -0.146 1.00 98.75 94 TRP A C 1
ATOM 754 O O . TRP A 1 94 ? 3.953 -2.395 -0.333 1.00 98.75 94 TRP A O 1
ATOM 764 N N . THR A 1 95 ? 2.330 -3.722 -1.133 1.00 98.50 95 THR A N 1
ATOM 765 C CA . THR A 1 95 ? 2.202 -2.903 -2.345 1.00 98.50 95 THR A CA 1
ATOM 766 C C . THR A 1 95 ? 1.425 -1.635 -2.030 1.00 98.50 95 THR A C 1
ATOM 768 O O . THR A 1 95 ? 0.570 -1.599 -1.138 1.00 98.50 95 THR A O 1
ATOM 771 N N . ARG A 1 96 ? 1.721 -0.569 -2.773 1.00 98.44 96 ARG A N 1
ATOM 772 C CA . ARG A 1 96 ? 1.005 0.699 -2.653 1.00 98.44 96 ARG A CA 1
ATOM 773 C C . ARG A 1 96 ? -0.469 0.520 -2.999 1.00 98.44 96 ARG A C 1
ATOM 775 O O . ARG A 1 96 ? -1.304 1.076 -2.297 1.00 98.44 96 ARG A O 1
ATOM 782 N N . PHE A 1 97 ? -0.776 -0.284 -4.018 1.00 98.69 97 PHE A N 1
ATOM 783 C CA . PHE A 1 97 ? -2.136 -0.506 -4.504 1.00 98.69 97 PHE A CA 1
ATOM 784 C C . PHE A 1 97 ? -2.558 -1.971 -4.400 1.00 98.69 97 PHE A C 1
ATOM 786 O O . PHE A 1 97 ? -1.762 -2.878 -4.658 1.00 98.69 97 PHE A O 1
ATOM 793 N N . TYR A 1 98 ? -3.828 -2.178 -4.057 1.00 98.62 98 TYR A N 1
ATOM 794 C CA . TYR A 1 98 ? -4.523 -3.464 -4.078 1.00 98.62 98 TYR A CA 1
ATOM 795 C C . TYR A 1 98 ? -5.803 -3.346 -4.907 1.00 98.62 98 TYR A C 1
ATOM 797 O O . TYR A 1 98 ? -6.563 -2.380 -4.782 1.00 98.62 98 TYR A O 1
ATOM 805 N N . GLU A 1 99 ? -6.048 -4.330 -5.767 1.00 98.38 99 GLU A N 1
ATOM 806 C CA . GLU A 1 99 ? -7.215 -4.359 -6.644 1.00 98.38 99 GLU A CA 1
ATOM 807 C C . GLU A 1 99 ? -8.518 -4.518 -5.845 1.00 98.38 99 GLU A C 1
ATOM 809 O O . GLU A 1 99 ? -8.655 -5.400 -4.994 1.00 98.38 99 GLU A O 1
ATOM 814 N N . LEU A 1 100 ? -9.502 -3.665 -6.149 1.00 97.50 100 LEU A N 1
ATOM 815 C CA . LEU A 1 100 ? -10.834 -3.733 -5.549 1.00 97.50 100 LEU A CA 1
ATOM 816 C C . LEU A 1 100 ? -11.523 -5.058 -5.911 1.00 97.50 100 LEU A C 1
ATOM 818 O O . LEU A 1 100 ? -11.535 -5.469 -7.070 1.00 97.50 100 LEU A O 1
ATOM 822 N N . GLY A 1 101 ? -12.122 -5.715 -4.917 1.00 96.62 101 GLY A N 1
ATOM 823 C CA . GLY A 1 101 ? -12.874 -6.963 -5.076 1.00 96.62 101 GLY A CA 1
ATOM 824 C C . GLY A 1 101 ? -12.022 -8.232 -5.007 1.00 96.62 101 GLY A C 1
ATOM 825 O O . GLY A 1 101 ? -12.443 -9.195 -4.375 1.00 96.62 101 GLY A O 1
ATOM 826 N N . THR A 1 102 ? -10.825 -8.244 -5.604 1.00 97.56 102 THR A N 1
ATOM 827 C CA . THR A 1 102 ? -9.922 -9.414 -5.546 1.00 97.56 102 THR A CA 1
ATOM 828 C C . THR A 1 102 ? -8.894 -9.322 -4.424 1.00 97.56 102 THR A C 1
ATOM 830 O O . THR A 1 102 ? -8.358 -10.351 -4.018 1.00 97.56 102 THR A O 1
ATOM 833 N N . HIS A 1 103 ? -8.604 -8.105 -3.946 1.00 97.19 103 HIS A N 1
ATOM 834 C CA . HIS A 1 103 ? -7.599 -7.816 -2.919 1.00 97.19 103 HIS A CA 1
ATOM 835 C C . HIS A 1 103 ? -6.202 -8.329 -3.283 1.00 97.19 103 HIS A C 1
ATOM 837 O O . HIS A 1 103 ? -5.403 -8.675 -2.416 1.00 97.19 103 HIS A O 1
ATOM 843 N N . ARG A 1 104 ? -5.893 -8.381 -4.581 1.00 97.56 104 ARG A N 1
ATOM 844 C CA . ARG A 1 104 ? -4.565 -8.756 -5.067 1.00 97.56 104 ARG A CA 1
ATOM 845 C C . ARG A 1 104 ? -3.660 -7.526 -5.132 1.00 97.56 104 ARG A C 1
ATOM 847 O O . ARG A 1 104 ? -4.152 -6.456 -5.505 1.00 97.56 104 ARG A O 1
ATOM 854 N N . PRO A 1 105 ? -2.355 -7.667 -4.843 1.00 98.25 105 PRO A N 1
ATOM 855 C CA . PRO A 1 105 ? -1.371 -6.636 -5.143 1.00 98.25 105 PRO A CA 1
ATOM 856 C C . PRO A 1 105 ? -1.497 -6.151 -6.591 1.00 98.25 105 PRO A C 1
ATOM 858 O O . PRO A 1 105 ? -1.602 -6.963 -7.511 1.00 98.25 105 PRO A O 1
ATOM 861 N N . LEU A 1 106 ? -1.516 -4.835 -6.788 1.00 98.31 106 LEU A N 1
ATOM 862 C CA . LEU A 1 106 ? -1.782 -4.210 -8.079 1.00 98.31 106 LEU A CA 1
ATOM 863 C C . LEU A 1 106 ? -0.660 -3.247 -8.467 1.00 98.31 106 LEU A C 1
ATOM 865 O O . LEU A 1 106 ? -0.232 -2.405 -7.677 1.00 98.31 106 LEU A O 1
ATOM 869 N N . PHE A 1 107 ? -0.256 -3.328 -9.730 1.00 98.50 107 PHE A N 1
ATOM 870 C CA . PHE A 1 107 ? 0.660 -2.402 -10.378 1.00 98.50 107 PHE A CA 1
ATOM 871 C C . PHE A 1 107 ? 0.069 -1.951 -11.719 1.00 98.50 107 PHE A C 1
ATOM 873 O O . PHE A 1 107 ? -0.901 -2.531 -12.215 1.00 98.50 107 PHE A O 1
ATOM 880 N N . SER A 1 108 ? 0.655 -0.922 -12.327 1.00 98.00 108 SER A N 1
ATOM 881 C CA . SER A 1 108 ? 0.237 -0.453 -13.648 1.00 98.00 108 SER A CA 1
ATOM 882 C C . SER A 1 108 ? 1.387 0.196 -14.403 1.00 98.00 108 SER A C 1
ATOM 884 O O . SER A 1 108 ? 2.257 0.832 -13.807 1.00 98.00 108 SER A O 1
ATOM 886 N N . ASN A 1 109 ? 1.345 0.103 -15.728 1.00 97.06 109 ASN A N 1
ATOM 887 C CA . ASN A 1 109 ? 2.233 0.856 -16.607 1.00 97.06 109 ASN A CA 1
ATOM 888 C C . ASN A 1 109 ? 1.610 2.184 -17.035 1.00 97.06 109 ASN A C 1
ATOM 890 O O . ASN A 1 109 ? 0.470 2.506 -16.686 1.00 97.06 109 ASN A O 1
ATOM 894 N N . ARG A 1 110 ? 2.397 2.995 -17.750 1.00 94.94 110 ARG A N 1
ATOM 895 C CA . ARG A 1 110 ? 2.010 4.341 -18.192 1.00 94.94 110 ARG A CA 1
ATOM 896 C C . ARG A 1 110 ? 0.801 4.337 -19.132 1.00 94.94 110 ARG A C 1
ATOM 898 O O . ARG A 1 110 ? 0.068 5.324 -19.162 1.00 94.94 110 ARG A O 1
ATOM 905 N N . ASP A 1 111 ? 0.586 3.243 -19.847 1.00 94.69 111 ASP A N 1
ATOM 906 C CA . ASP A 1 111 ? -0.577 2.970 -20.696 1.00 94.69 111 ASP A CA 1
ATOM 907 C C . ASP A 1 111 ? -1.862 2.629 -19.910 1.00 94.69 111 ASP A C 1
ATOM 909 O O . ASP A 1 111 ? -2.940 2.553 -20.495 1.00 94.69 111 ASP A O 1
ATOM 913 N N . GLY A 1 112 ? -1.771 2.461 -18.587 1.00 95.12 112 GLY A N 1
ATOM 914 C CA . GLY A 1 112 ? -2.886 2.084 -17.718 1.00 95.12 112 GLY A CA 1
ATOM 915 C C . GLY A 1 112 ? -3.195 0.587 -17.695 1.00 95.12 112 GLY A C 1
ATOM 916 O O . GLY A 1 112 ? -4.215 0.183 -17.129 1.00 95.12 112 GLY A O 1
ATOM 917 N N . ILE A 1 113 ? -2.336 -0.249 -18.287 1.00 96.06 113 ILE A N 1
ATOM 918 C CA . ILE A 1 113 ? -2.484 -1.701 -18.229 1.00 96.06 113 ILE A CA 1
ATOM 919 C C . ILE A 1 113 ? -2.086 -2.198 -16.839 1.00 96.06 113 ILE A C 1
ATOM 921 O O . ILE A 1 113 ? -0.972 -1.963 -16.361 1.00 96.06 113 ILE A O 1
ATOM 925 N N . LYS A 1 114 ? -3.010 -2.932 -16.209 1.00 97.62 114 LYS A N 1
ATOM 926 C CA . LYS A 1 114 ? -2.783 -3.634 -14.943 1.00 97.62 114 LYS A CA 1
ATOM 927 C C . LYS A 1 114 ? -1.740 -4.728 -15.121 1.00 97.62 114 LYS A C 1
ATOM 929 O O . LYS A 1 114 ? -1.855 -5.560 -16.019 1.00 97.62 114 LYS A O 1
ATOM 934 N N . VAL A 1 115 ? -0.795 -4.786 -14.194 1.00 98.25 115 VAL A N 1
ATOM 935 C CA . VAL A 1 115 ? 0.126 -5.915 -14.041 1.00 98.25 115 VAL A CA 1
ATOM 936 C C . VAL A 1 115 ? 0.197 -6.317 -12.569 1.00 98.25 115 VAL A C 1
ATOM 938 O O . VAL A 1 115 ? -0.163 -5.539 -11.686 1.00 98.25 115 VAL A O 1
ATOM 941 N N . TYR A 1 116 ? 0.619 -7.551 -12.296 1.00 98.06 116 TYR A N 1
ATOM 942 C CA . TYR A 1 116 ? 0.488 -8.167 -10.965 1.00 98.06 116 TYR A CA 1
ATOM 943 C C . TYR A 1 116 ? 1.830 -8.525 -10.311 1.00 98.06 116 TYR A C 1
ATOM 945 O O . TYR A 1 116 ? 1.862 -9.174 -9.270 1.00 98.06 116 TYR A O 1
ATOM 953 N N . SER A 1 117 ? 2.941 -8.082 -10.896 1.00 97.88 117 SER A N 1
ATOM 954 C CA . SER A 1 117 ? 4.276 -8.233 -10.325 1.00 97.88 117 SER A CA 1
ATOM 955 C C . SER A 1 117 ? 5.193 -7.104 -10.793 1.00 97.88 117 SER A C 1
ATOM 957 O O . SER A 1 117 ? 5.007 -6.536 -11.873 1.00 97.88 117 SER A O 1
ATOM 959 N N . LEU A 1 118 ? 6.185 -6.757 -9.969 1.00 98.31 118 LEU A N 1
ATOM 960 C CA . LEU A 1 118 ? 7.063 -5.612 -10.223 1.00 98.31 118 LEU A CA 1
ATOM 961 C C . LEU A 1 118 ? 7.921 -5.791 -11.489 1.00 98.31 118 LEU A C 1
ATOM 963 O O . LEU A 1 118 ? 8.203 -4.818 -12.184 1.00 98.31 118 LEU A O 1
ATOM 967 N N . ASP A 1 119 ? 8.302 -7.022 -11.837 1.00 97.81 119 ASP A N 1
ATOM 968 C CA . ASP A 1 119 ? 9.074 -7.319 -13.054 1.00 97.81 119 ASP A CA 1
ATOM 969 C C . ASP A 1 119 ? 8.294 -7.000 -14.343 1.00 97.81 119 ASP A C 1
ATOM 971 O O . ASP A 1 119 ? 8.904 -6.702 -15.369 1.00 97.81 119 ASP A O 1
ATOM 975 N N . LYS A 1 120 ? 6.955 -6.993 -14.280 1.00 98.38 120 LYS A N 1
ATOM 976 C CA . LYS A 1 120 ? 6.060 -6.618 -15.389 1.00 98.38 120 LYS A CA 1
ATOM 977 C C . LYS A 1 120 ? 5.792 -5.114 -15.481 1.00 98.38 120 LYS A C 1
ATOM 979 O O . LYS A 1 120 ? 5.198 -4.661 -16.461 1.00 98.38 120 LYS A O 1
ATOM 984 N N . VAL A 1 121 ? 6.221 -4.340 -14.486 1.00 98.31 121 VAL A N 1
ATOM 985 C CA . VAL A 1 121 ? 6.205 -2.876 -14.554 1.00 98.31 121 VAL A CA 1
ATOM 986 C C . VAL A 1 121 ? 7.377 -2.422 -15.414 1.00 98.31 121 VAL A C 1
ATOM 988 O O . VAL A 1 121 ? 8.508 -2.824 -15.174 1.00 98.31 121 VAL A O 1
ATOM 991 N N . GLU A 1 122 ? 7.144 -1.567 -16.400 1.00 97.44 122 GLU A N 1
ATOM 992 C CA . GLU A 1 122 ? 8.200 -1.001 -17.235 1.00 97.44 122 GLU A CA 1
ATOM 993 C C . GLU A 1 122 ? 9.254 -0.302 -16.370 1.00 97.44 122 GLU A C 1
ATOM 995 O O . GLU A 1 122 ? 8.918 0.423 -15.429 1.00 97.44 122 GLU A O 1
ATOM 1000 N N . ARG A 1 123 ? 10.541 -0.478 -16.699 1.00 97.38 123 ARG A N 1
ATOM 1001 C CA . ARG A 1 123 ? 11.663 0.070 -15.913 1.00 97.38 123 ARG A CA 1
ATOM 1002 C C . ARG A 1 123 ? 11.528 1.573 -15.657 1.00 97.38 123 ARG A C 1
ATOM 1004 O O . ARG A 1 123 ? 11.842 2.046 -14.565 1.00 97.38 123 ARG A O 1
ATOM 1011 N N . GLU A 1 124 ? 10.982 2.307 -16.622 1.00 96.19 124 GLU A N 1
ATOM 1012 C CA . GLU A 1 124 ? 10.627 3.721 -16.499 1.00 96.19 124 GLU A CA 1
ATOM 1013 C C . GLU A 1 124 ? 9.718 3.980 -15.281 1.00 96.19 124 GLU A C 1
ATOM 1015 O O . GLU A 1 124 ? 10.047 4.773 -14.399 1.00 96.19 124 GLU A O 1
ATOM 1020 N N . ARG A 1 125 ? 8.606 3.253 -15.154 1.00 96.75 125 ARG A N 1
ATOM 1021 C CA . ARG A 1 125 ? 7.683 3.371 -14.012 1.00 96.75 125 ARG A CA 1
ATOM 1022 C C . ARG A 1 125 ? 8.215 2.724 -12.741 1.00 96.75 125 ARG A C 1
ATOM 1024 O O . ARG A 1 125 ? 7.941 3.213 -11.647 1.00 96.75 125 ARG A O 1
ATOM 1031 N N . ARG A 1 126 ? 8.974 1.639 -12.857 1.00 96.81 126 ARG A N 1
ATOM 1032 C CA . ARG A 1 126 ? 9.548 0.907 -11.722 1.00 96.81 126 ARG A CA 1
ATOM 1033 C C . ARG A 1 126 ? 10.580 1.737 -10.962 1.00 96.81 126 ARG A C 1
ATOM 1035 O O . ARG A 1 126 ? 10.613 1.720 -9.733 1.00 96.81 126 ARG A O 1
ATOM 1042 N N . THR A 1 127 ? 11.385 2.512 -11.683 1.00 96.81 127 THR A N 1
ATOM 1043 C CA . THR A 1 127 ? 12.419 3.380 -11.099 1.00 96.81 127 THR A CA 1
ATOM 1044 C C . THR A 1 127 ? 11.866 4.736 -10.662 1.00 96.81 127 THR A C 1
ATOM 1046 O O . THR A 1 127 ? 12.224 5.207 -9.582 1.00 96.81 127 THR A O 1
ATOM 1049 N N . GLY A 1 128 ? 10.940 5.320 -11.431 1.00 95.00 128 GLY A N 1
ATOM 1050 C CA . GLY A 1 128 ? 10.373 6.651 -11.180 1.00 95.00 128 GLY A CA 1
ATOM 1051 C C . GLY A 1 128 ? 9.176 6.706 -10.221 1.00 95.00 128 GLY A C 1
ATOM 1052 O O . GLY A 1 128 ? 8.628 7.785 -9.999 1.00 95.00 128 GLY A O 1
ATOM 1053 N N . TYR A 1 129 ? 8.727 5.574 -9.669 1.00 96.50 129 TYR A N 1
ATOM 1054 C CA . TYR A 1 129 ? 7.566 5.522 -8.777 1.00 96.50 129 TYR A CA 1
ATOM 1055 C C . TYR A 1 129 ? 7.754 4.506 -7.640 1.00 96.50 129 TYR A C 1
ATOM 1057 O O . TYR A 1 129 ? 8.476 3.514 -7.770 1.00 96.50 129 TYR A O 1
ATOM 1065 N N . ALA A 1 130 ? 7.122 4.769 -6.494 1.00 96.25 130 ALA A N 1
ATOM 1066 C CA . ALA A 1 130 ? 7.121 3.866 -5.346 1.00 96.25 130 ALA A CA 1
ATOM 1067 C C . ALA A 1 130 ? 5.907 2.932 -5.420 1.00 96.25 130 ALA A C 1
ATOM 1069 O O . ALA A 1 130 ? 4.768 3.366 -5.240 1.00 96.25 130 ALA A O 1
ATOM 1070 N N . TRP A 1 131 ? 6.167 1.654 -5.703 1.00 98.38 131 TRP A N 1
ATOM 1071 C CA . TRP A 1 131 ? 5.147 0.605 -5.823 1.00 98.38 131 TRP A CA 1
ATOM 1072 C C . TRP A 1 131 ? 4.967 -0.235 -4.561 1.00 98.38 131 TRP A C 1
ATOM 1074 O O . TRP A 1 131 ? 3.948 -0.902 -4.415 1.00 98.38 131 TRP A O 1
ATOM 1084 N N . TYR A 1 132 ? 5.938 -0.182 -3.653 1.00 98.62 132 TYR A N 1
ATOM 1085 C CA . TYR A 1 132 ? 5.887 -0.811 -2.342 1.00 98.62 132 TYR A CA 1
ATOM 1086 C C . TYR A 1 132 ? 6.059 0.241 -1.251 1.00 98.62 132 TYR A C 1
ATOM 1088 O O . TYR A 1 132 ? 6.640 1.301 -1.490 1.00 98.62 132 TYR A O 1
ATOM 1096 N N . THR A 1 133 ? 5.552 -0.058 -0.061 1.00 98.44 133 THR A N 1
ATOM 1097 C CA . THR A 1 133 ? 5.612 0.821 1.102 1.00 98.44 133 THR A CA 1
ATOM 1098 C C . THR A 1 133 ? 5.738 0.023 2.398 1.00 98.44 133 THR A C 1
ATOM 1100 O O . THR A 1 133 ? 5.316 -1.133 2.477 1.00 98.44 133 THR A O 1
ATOM 1103 N N . TYR A 1 134 ? 6.284 0.679 3.419 1.00 98.25 134 TYR A N 1
ATOM 1104 C CA . TYR A 1 134 ? 6.300 0.217 4.804 1.00 98.25 134 TYR A CA 1
ATOM 1105 C C . TYR A 1 134 ? 5.396 1.064 5.715 1.00 98.25 134 TYR A C 1
ATOM 1107 O O . TYR A 1 134 ? 5.321 0.784 6.906 1.00 98.25 134 TYR A O 1
ATOM 1115 N N . SER A 1 135 ? 4.687 2.076 5.192 1.00 98.25 135 SER A N 1
ATOM 1116 C CA . SER A 1 135 ? 3.860 2.987 6.003 1.00 98.25 135 SER A CA 1
ATOM 1117 C C . SER A 1 135 ? 2.847 2.281 6.920 1.00 98.25 135 SER A C 1
ATOM 1119 O O . SER A 1 135 ? 2.736 2.697 8.072 1.00 98.25 135 SER A O 1
ATOM 1121 N N . PRO A 1 136 ? 2.159 1.192 6.505 1.00 98.69 136 PRO A N 1
ATOM 1122 C CA . PRO A 1 136 ? 1.255 0.466 7.401 1.00 98.69 136 PRO A CA 1
ATOM 1123 C C . PRO A 1 136 ? 1.914 -0.046 8.685 1.00 98.69 136 PRO A C 1
ATOM 1125 O O . PRO A 1 136 ? 1.265 -0.075 9.729 1.00 98.69 136 PRO A O 1
ATOM 1128 N N . LYS A 1 137 ? 3.212 -0.386 8.652 1.00 98.31 137 LYS A N 1
ATOM 1129 C CA . LYS A 1 137 ? 3.944 -0.840 9.841 1.00 98.31 137 LYS A CA 1
ATOM 1130 C C . LYS A 1 137 ? 3.911 0.195 10.968 1.00 98.31 137 LYS A C 1
ATOM 1132 O O . LYS A 1 137 ? 3.741 -0.189 12.119 1.00 98.31 137 LYS A O 1
ATOM 1137 N N . LEU A 1 138 ? 4.011 1.487 10.646 1.00 97.56 138 LEU A N 1
ATOM 1138 C CA . LEU A 1 138 ? 3.949 2.561 11.642 1.00 97.56 138 LEU A CA 1
ATOM 1139 C C . LEU A 1 138 ? 2.627 2.538 12.422 1.00 97.56 138 LEU A C 1
ATOM 1141 O O . LEU A 1 138 ? 2.610 2.784 13.626 1.00 97.56 138 LEU A O 1
ATOM 1145 N N . ILE A 1 139 ? 1.527 2.236 11.734 1.00 98.56 139 ILE A N 1
ATOM 1146 C CA . ILE A 1 139 ? 0.195 2.162 12.336 1.00 98.56 139 ILE A CA 1
ATOM 1147 C C . ILE A 1 139 ? 0.086 0.937 13.233 1.00 98.56 139 ILE A C 1
ATOM 1149 O O . ILE A 1 139 ? -0.362 1.056 14.372 1.00 98.56 139 ILE A O 1
ATOM 1153 N N . LEU A 1 140 ? 0.542 -0.219 12.744 1.00 98.62 140 LEU A N 1
ATOM 1154 C CA . LEU A 1 140 ? 0.542 -1.461 13.516 1.00 98.62 140 LEU A CA 1
ATOM 1155 C C . LEU A 1 140 ? 1.363 -1.320 14.805 1.00 98.62 140 LEU A C 1
ATOM 1157 O O . LEU A 1 140 ? 0.900 -1.720 15.871 1.00 98.62 140 LEU A O 1
ATOM 1161 N N . ASP A 1 141 ? 2.529 -0.674 14.730 1.00 98.31 141 ASP A N 1
ATOM 1162 C CA . ASP A 1 141 ? 3.400 -0.451 15.888 1.00 98.31 141 ASP A CA 1
ATOM 1163 C C . ASP A 1 141 ? 2.749 0.477 16.941 1.00 98.31 141 ASP A C 1
ATOM 1165 O O . ASP A 1 141 ? 2.947 0.283 18.138 1.00 98.31 141 ASP A O 1
ATOM 1169 N N . LYS A 1 142 ? 1.938 1.464 16.523 1.00 97.94 142 LYS A N 1
ATOM 1170 C CA . LYS A 1 142 ? 1.249 2.419 17.422 1.00 97.94 142 LYS A CA 1
ATOM 1171 C C . LYS A 1 142 ? -0.092 1.915 17.969 1.00 97.94 142 LYS A C 1
ATOM 1173 O O . LYS A 1 142 ? -0.629 2.501 18.912 1.00 97.94 142 LYS A O 1
ATOM 1178 N N . TYR A 1 143 ? -0.676 0.886 17.357 1.00 98.44 143 TYR A N 1
ATOM 1179 C CA . TYR A 1 143 ? -2.084 0.540 17.555 1.00 98.44 143 TYR A CA 1
ATOM 1180 C C . TYR A 1 143 ? -2.427 0.135 18.996 1.00 98.44 143 TYR A C 1
ATOM 1182 O O . TYR A 1 143 ? -3.421 0.614 19.541 1.00 98.44 143 TYR A O 1
ATOM 1190 N N . ASN A 1 144 ? -1.596 -0.688 19.643 1.00 97.88 144 ASN A N 1
ATOM 1191 C CA . ASN A 1 144 ? -1.869 -1.171 21.005 1.00 97.88 144 ASN A CA 1
ATOM 1192 C C . ASN A 1 144 ? -1.858 -0.040 22.046 1.00 97.88 144 ASN A C 1
ATOM 1194 O O . ASN A 1 144 ? -2.715 0.002 22.935 1.00 97.88 144 ASN A O 1
ATOM 1198 N N . ASP A 1 145 ? -0.927 0.905 21.909 1.00 97.81 145 ASP A N 1
ATOM 1199 C CA . ASP A 1 145 ? -0.841 2.076 22.785 1.00 97.81 145 ASP A CA 1
ATOM 1200 C C . ASP A 1 145 ? -2.053 2.990 22.595 1.00 97.81 145 ASP A C 1
ATOM 1202 O O . ASP A 1 145 ? -2.640 3.471 23.567 1.00 97.81 145 ASP A O 1
ATOM 1206 N N . TRP A 1 146 ? -2.459 3.211 21.342 1.00 98.06 146 TRP A N 1
ATOM 1207 C CA . TRP A 1 146 ? -3.660 3.979 21.026 1.00 98.06 146 TRP A CA 1
ATOM 1208 C C . TRP A 1 146 ? -4.922 3.326 21.602 1.00 98.06 146 TRP A C 1
ATOM 1210 O O . TRP A 1 146 ? -5.699 3.995 22.284 1.00 98.06 146 TRP A O 1
ATOM 1220 N N . LEU A 1 147 ? -5.096 2.015 21.414 1.00 96.69 147 LEU A N 1
ATOM 1221 C CA . LEU A 1 147 ? -6.264 1.284 21.905 1.00 96.69 147 LEU A CA 1
ATOM 1222 C C . LEU A 1 147 ? -6.362 1.338 23.437 1.00 96.69 147 LEU A C 1
ATOM 1224 O O . LEU A 1 147 ? -7.443 1.542 23.991 1.00 96.69 147 LEU A O 1
ATOM 1228 N N . SER A 1 148 ? -5.226 1.221 24.128 1.00 96.19 148 SER A N 1
ATOM 1229 C CA . SER A 1 148 ? -5.155 1.325 25.590 1.00 96.19 148 SER A CA 1
ATOM 1230 C C . SER A 1 148 ? -5.584 2.709 26.092 1.00 96.19 148 SER A C 1
ATOM 1232 O O . SER A 1 148 ? -6.348 2.809 27.058 1.00 96.19 148 SER A O 1
ATOM 1234 N N . LYS A 1 149 ? -5.153 3.781 25.411 1.00 95.38 149 LYS A N 1
ATOM 1235 C CA . LYS A 1 149 ? -5.567 5.160 25.723 1.00 95.38 149 LYS A CA 1
ATOM 1236 C C . LYS A 1 149 ? -7.071 5.349 25.536 1.00 95.38 149 LYS A C 1
ATOM 1238 O O . LYS A 1 149 ? -7.737 5.830 26.447 1.00 95.38 149 LYS A O 1
ATOM 1243 N N . VAL A 1 150 ? -7.612 4.909 24.400 1.00 94.94 150 VAL A N 1
ATOM 1244 C CA . VAL A 1 150 ? -9.045 5.027 24.086 1.00 94.94 150 VAL A CA 1
ATOM 1245 C C . VAL A 1 150 ? -9.915 4.289 25.107 1.00 94.94 150 VAL A C 1
ATOM 1247 O O . VAL A 1 150 ? -10.917 4.836 25.566 1.00 94.94 150 VAL A O 1
ATOM 1250 N N . ASN A 1 151 ? -9.524 3.076 25.506 1.00 92.38 151 ASN A N 1
ATOM 1251 C CA . ASN A 1 151 ? -10.254 2.309 26.517 1.00 92.38 151 ASN A CA 1
ATOM 1252 C C . ASN A 1 151 ? -10.222 2.979 27.897 1.00 92.38 151 ASN A C 1
ATOM 1254 O O . ASN A 1 151 ? -11.226 2.955 28.604 1.00 92.38 151 ASN A O 1
ATOM 1258 N N . SER A 1 152 ? -9.100 3.605 28.264 1.00 89.56 152 SER A N 1
AT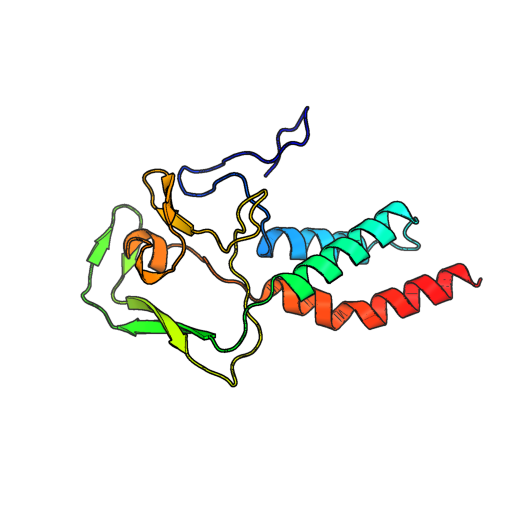OM 1259 C CA . SER A 1 152 ? -8.958 4.301 29.549 1.00 89.56 152 SER A CA 1
ATOM 1260 C C . SER A 1 152 ? -9.834 5.554 29.616 1.00 89.56 152 SER A C 1
ATOM 1262 O O . SER A 1 152 ? -10.516 5.767 30.615 1.00 89.56 152 SER A O 1
ATOM 1264 N N . SER A 1 153 ? -9.880 6.349 28.540 1.00 84.00 153 SER A N 1
ATOM 1265 C CA . SER A 1 153 ? -10.718 7.556 28.478 1.00 84.00 153 SER A CA 1
ATOM 1266 C C . SER A 1 153 ? -12.218 7.265 28.531 1.00 84.00 153 SER A C 1
ATOM 1268 O O . SER A 1 153 ? -12.988 8.127 28.927 1.00 84.00 153 SER A O 1
ATOM 1270 N N . ARG A 1 154 ? -12.648 6.064 28.124 1.00 78.81 154 ARG A N 1
ATOM 1271 C CA . ARG A 1 154 ? -14.061 5.648 28.142 1.00 78.81 154 ARG A CA 1
ATOM 1272 C C . ARG A 1 154 ? -14.531 5.096 29.491 1.00 78.81 154 ARG A C 1
ATOM 1274 O O . ARG A 1 154 ? -15.726 4.880 29.660 1.00 78.81 154 ARG A O 1
ATOM 1281 N N . GLN A 1 155 ? -13.608 4.803 30.407 1.00 69.44 155 GLN A N 1
ATOM 1282 C CA . GLN A 1 155 ? -13.921 4.310 31.754 1.00 69.44 155 GLN A CA 1
ATOM 1283 C C . GLN A 1 155 ? -14.032 5.435 32.798 1.00 69.44 155 GLN A C 1
ATOM 1285 O O . GLN A 1 155 ? -14.406 5.153 33.936 1.00 69.44 155 GLN A O 1
ATOM 1290 N N . GLN A 1 156 ? -13.701 6.676 32.425 1.00 54.28 156 GLN A N 1
ATOM 1291 C CA . GLN A 1 156 ? -13.906 7.890 33.225 1.00 54.28 156 GLN A CA 1
ATOM 1292 C C . GLN A 1 156 ? -15.217 8.570 32.834 1.00 54.28 156 GLN A C 1
ATOM 1294 O O . GLN A 1 156 ? -15.866 9.119 33.751 1.00 54.28 156 GLN A O 1
#

Secondary structure (DSSP, 8-state):
-B-TTT--B---STT--SEEEHHHHHHHHHHHHTSSS--HHHHHHHHHHHHHHHHH-B-SEEEEEEEEEEEEETTEEEEEEEEEEE-TTSPPBEESEEETTT--EEEE-TT--EESSGGGS-HHHHHHS--EE-HHHHHHHHHHHHHHHHHHHT--

Radius of gyration: 18.08 Å; chains: 1; bounding box: 43×29×54 Å

Foldseek 3Di:
DADPPPRQFQADALWRGRFDFLQVVLVVLVVLLPDPLDDPVSVVSNVVSLVVLVVQWDAQKDKDKAAACWDDDPVDIDRIAIAIDGHNPDDTKHFRGAHPPVRAQWGAENNNDIDRHLVPHPRVDRVVDRGMDPSSVVSNVCPVVSVVNNVVVVVD